Protein AF-T1BNL4-F1 (afdb_monomer)

Secondary structure (DSSP, 8-state):
--TTT-S-EEEEESSTTHHHHHHHH-SS-EEEEEETTS--HHHHHHHHHHHHHHHS-STT------S-TTT---

Nearest PDB structures (foldseek):
  2be7-assembly1_A  TM=9.691E-01  e=1.620E-06  Moritella profunda
  6jl5-assembly2_D  TM=9.503E-01  e=2.736E-05 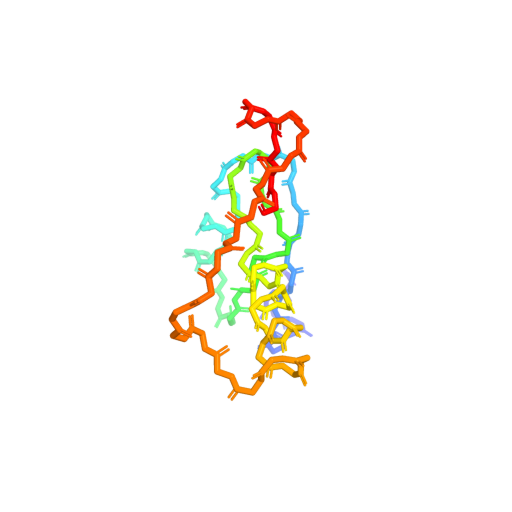 Trypanosoma cruzi
  6jl6-assembly2_F  TM=9.398E-01  e=4.383E-05  Trypanosoma cruzi
  6jkr-assembly2_F  TM=9.464E-01  e=1.125E-04  Trypanosoma cruzi
  6jl4-assembly1_B  TM=9.425E-01  e=1.376E-04  Trypanosoma cruzi

Solvent-accessible surface area (backbone atoms only — not comparable to full-atom values): 4573 Å² total; per-residue (Å²): 118,67,52,79,77,37,83,58,42,79,39,69,45,78,47,62,57,45,46,63,54,48,44,75,74,40,87,29,58,60,46,48,66,26,15,46,79,55,52,26,64,64,53,48,52,51,52,53,49,49,47,33,71,76,65,74,51,75,78,95,65,87,84,84,88,85,78,62,81,88,75,62,53,110

InterPro domains:
  IPR006132 Aspartate/ornithine carbamoyltransferase, carbamoyl-P binding [PF02729] (2-52)
  IPR036901 Aspartate/ornithine carbamoyltransferase superfamily [G3DSA:3.40.50.1370] (2-39)
  IPR036901 Aspartate/ornithine carbamoyltransferase superfamily [G3DSA:3.40.50.1370] (40-74)
  IPR036901 Aspartate/ornithine carbamoyltransferase superfamily [SSF53671] (3-74)

Sequence (74 aa):
MASSYSDIIVIRHPLDGSAKLASKFSTVPVINGGDGSGQHPTQTLLDLYTIWKEFGDFDNLTITILGDLKYGRT

Mean predicted aligned error: 4.53 Å

Radius of gyration: 15.66 Å; Cα contacts (8 Å, |Δi|>4): 88;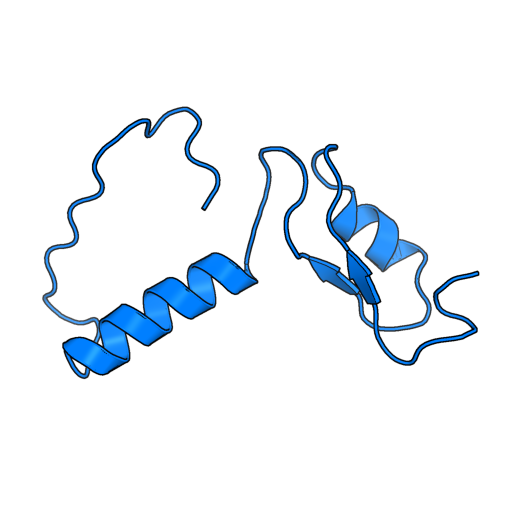 chains: 1; bounding box: 31×27×38 Å

pLDDT: mean 91.46, std 8.24, range [57.75, 97.62]

Organism: NCBI:txid410659

Foldseek 3Di:
DVLVPDQEEEDAEQAPCVQVVCCVVHPHYYHDCYYRLHARVVVVVVVVVVCCVVPVDDPPDDDDDDDPPPRDRD

Structure (mmCIF, N/CA/C/O backbone):
data_AF-T1BNL4-F1
#
_entry.id   AF-T1BNL4-F1
#
loop_
_atom_site.group_PDB
_atom_site.id
_atom_site.type_symbol
_atom_site.label_atom_id
_atom_site.label_alt_id
_atom_site.label_comp_id
_atom_site.label_asym_id
_atom_site.label_entity_id
_atom_site.label_seq_id
_atom_site.pdbx_PDB_ins_code
_atom_site.Cartn_x
_atom_site.Cartn_y
_atom_site.Cartn_z
_atom_site.occupancy
_atom_site.B_iso_or_equiv
_atom_site.auth_seq_id
_atom_site.auth_comp_id
_atom_site.auth_asym_id
_atom_site.auth_atom_id
_atom_site.pdbx_PDB_model_num
ATOM 1 N N . MET A 1 1 ? 9.459 -6.331 -21.086 1.00 73.06 1 MET A N 1
ATOM 2 C CA . MET A 1 1 ? 10.228 -7.521 -20.658 1.00 73.06 1 MET A CA 1
ATOM 3 C C . MET A 1 1 ? 9.559 -8.262 -19.506 1.00 73.06 1 MET A C 1
ATOM 5 O O . MET A 1 1 ? 9.426 -9.456 -19.644 1.00 73.06 1 MET A O 1
ATOM 9 N N . ALA A 1 2 ? 9.075 -7.641 -18.421 1.00 81.56 2 ALA A N 1
ATOM 10 C CA . ALA A 1 2 ? 8.259 -8.383 -17.437 1.00 81.56 2 ALA A CA 1
ATOM 11 C C . ALA A 1 2 ? 6.826 -8.661 -17.943 1.00 81.56 2 ALA A C 1
ATOM 13 O O . ALA A 1 2 ? 6.360 -9.790 -17.905 1.00 81.56 2 ALA A O 1
ATOM 14 N N . SER A 1 3 ? 6.176 -7.655 -18.536 1.00 88.88 3 SER A N 1
ATOM 15 C CA . SER A 1 3 ? 4.788 -7.735 -19.030 1.00 88.88 3 SER A CA 1
ATOM 16 C C . SER A 1 3 ? 4.559 -8.685 -20.213 1.00 88.88 3 SER A C 1
ATOM 18 O O . SER A 1 3 ? 3.424 -8.902 -20.611 1.00 88.88 3 SER A O 1
ATOM 20 N N . SER A 1 4 ? 5.629 -9.211 -20.815 1.00 93.62 4 SER A N 1
ATOM 21 C CA . SER A 1 4 ? 5.570 -10.226 -21.875 1.00 93.62 4 SER A CA 1
ATOM 22 C C . SER A 1 4 ? 5.599 -11.656 -21.329 1.00 93.62 4 SER A C 1
ATOM 24 O O . SER A 1 4 ? 5.402 -12.593 -22.094 1.00 93.62 4 SER A O 1
ATOM 26 N N . TYR A 1 5 ? 5.891 -11.824 -20.035 1.00 95.62 5 TYR A N 1
ATOM 27 C CA . TYR A 1 5 ? 6.028 -13.123 -19.370 1.00 95.62 5 TYR A CA 1
ATOM 28 C C . TYR A 1 5 ? 5.022 -13.326 -18.232 1.00 95.62 5 TYR A C 1
ATOM 30 O O . TYR A 1 5 ? 4.981 -14.410 -17.659 1.00 95.62 5 TYR A O 1
ATOM 38 N N . SER A 1 6 ? 4.248 -12.301 -17.872 1.00 96.31 6 SER A N 1
ATOM 39 C CA . SER A 1 6 ? 3.295 -12.357 -16.766 1.00 96.31 6 SER A CA 1
ATOM 40 C C . SER A 1 6 ? 1.985 -11.668 -17.120 1.00 96.31 6 SER A C 1
ATOM 42 O O . SER A 1 6 ? 1.983 -10.679 -17.848 1.00 96.31 6 SER A O 1
ATOM 44 N N . ASP A 1 7 ? 0.885 -12.160 -16.550 1.00 97.31 7 ASP A N 1
ATOM 45 C CA . ASP A 1 7 ? -0.458 -11.585 -16.717 1.00 97.31 7 ASP A CA 1
ATOM 46 C C . ASP A 1 7 ? -0.720 -10.393 -15.786 1.00 97.31 7 ASP A C 1
ATOM 48 O O . ASP A 1 7 ? -1.672 -9.637 -15.969 1.00 97.31 7 ASP A O 1
ATOM 52 N N . ILE A 1 8 ? 0.119 -10.222 -14.762 1.00 97.19 8 ILE A N 1
ATOM 53 C CA . ILE A 1 8 ? 0.065 -9.118 -13.805 1.00 97.19 8 ILE A CA 1
ATOM 54 C C . ILE A 1 8 ? 1.463 -8.830 -13.255 1.00 97.19 8 ILE A C 1
ATOM 56 O O . ILE A 1 8 ? 2.332 -9.707 -13.232 1.00 97.19 8 ILE A O 1
ATOM 60 N N . ILE A 1 9 ? 1.696 -7.593 -12.820 1.00 97.00 9 ILE A N 1
ATOM 61 C CA . ILE A 1 9 ? 2.946 -7.174 -12.182 1.00 97.00 9 ILE A CA 1
ATOM 62 C C . ILE A 1 9 ? 2.622 -6.512 -10.847 1.00 97.00 9 ILE A C 1
ATOM 64 O O . ILE A 1 9 ? 1.856 -5.555 -10.797 1.00 97.00 9 ILE A O 1
ATOM 68 N N . VAL A 1 10 ? 3.259 -6.970 -9.772 1.00 96.75 10 VAL A N 1
ATOM 69 C CA . VAL A 1 10 ? 3.334 -6.224 -8.510 1.00 96.75 10 VAL A CA 1
ATOM 70 C C . VAL A 1 10 ? 4.706 -5.572 -8.450 1.00 96.75 10 VAL A C 1
ATOM 72 O O . VAL A 1 10 ? 5.720 -6.258 -8.586 1.00 96.75 10 VAL A O 1
ATOM 75 N N . ILE A 1 11 ? 4.751 -4.254 -8.276 1.00 94.38 11 ILE A N 1
ATOM 76 C CA . ILE A 1 11 ? 6.006 -3.499 -8.249 1.00 94.38 11 ILE A CA 1
ATOM 77 C C . ILE A 1 11 ? 6.186 -2.798 -6.908 1.00 94.38 11 ILE A C 1
ATOM 79 O O . ILE A 1 11 ? 5.251 -2.200 -6.383 1.00 94.38 11 ILE A O 1
ATOM 83 N N . ARG A 1 12 ? 7.410 -2.846 -6.380 1.00 95.12 12 ARG A N 1
ATOM 84 C CA . ARG A 1 12 ? 7.856 -2.048 -5.238 1.00 95.12 12 ARG A CA 1
ATOM 85 C C . ARG A 1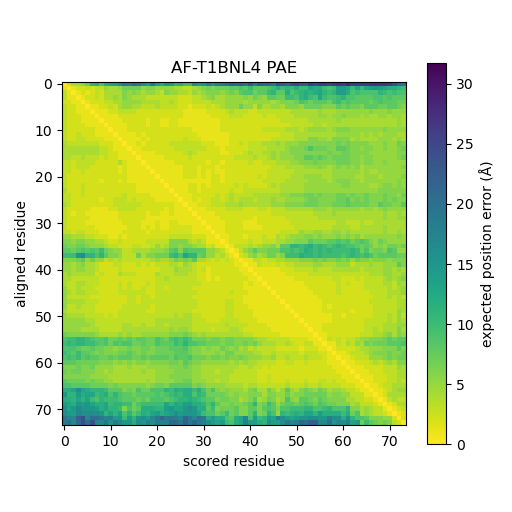 12 ? 9.171 -1.385 -5.601 1.00 95.12 12 ARG A C 1
ATOM 87 O O . ARG A 1 12 ? 10.092 -2.069 -6.048 1.00 95.12 12 ARG A O 1
ATOM 94 N N . HIS A 1 13 ? 9.258 -0.070 -5.450 1.00 95.25 13 HIS A N 1
ATOM 95 C CA . HIS A 1 13 ? 10.414 0.673 -5.944 1.00 95.25 13 HIS A CA 1
ATOM 96 C C . HIS A 1 13 ? 10.654 1.959 -5.129 1.00 95.25 13 HIS A C 1
ATOM 98 O O . HIS A 1 13 ? 9.697 2.600 -4.714 1.00 95.25 13 HIS A O 1
ATOM 104 N N . PRO A 1 14 ? 11.908 2.370 -4.860 1.00 92.50 14 PRO A N 1
ATOM 105 C CA . PRO A 1 14 ? 12.205 3.473 -3.933 1.00 92.50 14 PRO A CA 1
ATOM 106 C C . PRO A 1 14 ? 11.907 4.883 -4.467 1.00 92.50 14 PRO A C 1
ATOM 108 O O . PRO A 1 14 ? 11.968 5.836 -3.701 1.00 92.50 14 PRO A O 1
ATOM 111 N N . LEU A 1 15 ? 11.628 5.031 -5.763 1.00 93.50 15 LEU A N 1
ATOM 112 C CA . LEU A 1 15 ? 11.295 6.323 -6.371 1.00 93.50 15 LEU A CA 1
ATOM 113 C C . LEU A 1 15 ? 9.785 6.552 -6.401 1.00 93.50 15 LEU A C 1
ATOM 115 O O . LEU A 1 15 ? 9.042 5.678 -6.855 1.00 93.50 15 LEU A O 1
ATOM 119 N N . ASP A 1 16 ? 9.366 7.751 -6.013 1.00 91.50 16 ASP A N 1
ATOM 120 C CA . ASP A 1 16 ? 7.973 8.192 -6.071 1.00 91.50 16 ASP A CA 1
ATOM 121 C C . ASP A 1 16 ? 7.443 8.167 -7.512 1.00 91.50 16 ASP A C 1
ATOM 123 O O . ASP A 1 16 ? 8.132 8.544 -8.466 1.00 91.50 16 ASP A O 1
ATOM 127 N N . GLY A 1 17 ? 6.207 7.704 -7.693 1.00 92.25 17 GLY A N 1
ATOM 128 C CA . GLY A 1 17 ? 5.541 7.640 -8.993 1.00 92.25 17 GLY A CA 1
ATOM 129 C C . GLY A 1 17 ? 6.037 6.514 -9.904 1.00 92.25 17 GLY A C 1
ATOM 130 O O . GLY A 1 17 ? 5.545 6.378 -11.028 1.00 92.25 17 GLY A O 1
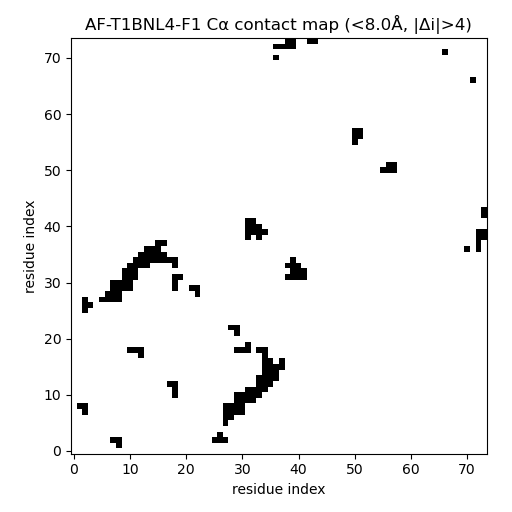ATOM 131 N N . SER A 1 18 ? 6.978 5.685 -9.450 1.00 94.31 18 SER A N 1
ATOM 132 C CA . SER A 1 18 ? 7.550 4.589 -10.242 1.00 94.31 18 SER A CA 1
ATOM 133 C C . SER A 1 18 ? 6.511 3.542 -10.647 1.00 94.31 18 SER A C 1
ATOM 135 O O . SER A 1 18 ? 6.504 3.112 -11.801 1.00 94.31 18 SER A O 1
ATOM 137 N N . ALA A 1 19 ? 5.574 3.191 -9.760 1.00 94.00 19 ALA A N 1
ATOM 138 C CA . ALA A 1 19 ? 4.480 2.280 -10.092 1.00 94.00 19 ALA A CA 1
ATOM 139 C C . ALA A 1 19 ? 3.556 2.877 -11.166 1.00 94.00 19 ALA A C 1
ATOM 141 O O . ALA A 1 19 ? 3.156 2.195 -12.115 1.00 94.00 19 ALA A O 1
ATOM 142 N N . LYS A 1 20 ? 3.272 4.185 -11.077 1.00 94.88 20 LYS A N 1
ATOM 143 C CA . LYS A 1 20 ? 2.472 4.891 -12.086 1.00 94.88 20 LYS A CA 1
ATOM 144 C C . LYS A 1 20 ? 3.200 4.960 -13.424 1.00 94.88 20 LYS A C 1
ATOM 146 O O . LYS A 1 20 ? 2.573 4.747 -14.461 1.00 94.88 20 LYS A O 1
ATOM 151 N N . LEU A 1 21 ? 4.502 5.224 -13.416 1.00 95.50 21 LEU A N 1
ATOM 152 C CA . LEU A 1 21 ? 5.324 5.208 -14.621 1.00 95.50 21 LEU A CA 1
ATOM 153 C C . LEU A 1 21 ? 5.317 3.818 -15.266 1.00 95.50 21 LEU A C 1
ATOM 155 O O . LEU A 1 21 ? 5.008 3.711 -16.448 1.00 95.50 21 LEU A O 1
ATOM 159 N N . ALA A 1 22 ? 5.554 2.759 -14.487 1.00 94.25 22 ALA A N 1
ATOM 160 C CA . ALA A 1 22 ? 5.512 1.378 -14.964 1.00 94.25 22 ALA A CA 1
ATOM 161 C C . ALA A 1 22 ? 4.155 1.030 -15.599 1.00 94.25 22 ALA A C 1
ATOM 163 O O . ALA A 1 22 ? 4.116 0.420 -16.665 1.00 94.25 22 ALA A O 1
ATOM 164 N N . SER A 1 23 ? 3.047 1.495 -15.010 1.00 95.31 23 SER A N 1
ATOM 165 C CA . SER A 1 23 ? 1.700 1.272 -15.558 1.00 95.31 23 SER A CA 1
ATOM 166 C C . SER A 1 23 ? 1.483 1.890 -16.945 1.00 95.31 23 SER A C 1
ATOM 168 O O . SER A 1 23 ? 0.684 1.372 -17.714 1.00 95.31 23 SER A O 1
ATOM 170 N N . LYS A 1 24 ? 2.208 2.965 -17.299 1.00 96.44 24 LYS A N 1
ATOM 171 C CA . LYS A 1 24 ? 2.107 3.601 -18.626 1.00 96.44 24 LYS A CA 1
ATOM 172 C C . LYS A 1 24 ? 2.784 2.794 -19.736 1.00 96.44 24 LYS A C 1
ATOM 174 O O . LYS A 1 24 ? 2.454 2.990 -20.899 1.00 96.44 24 LYS A O 1
ATOM 179 N N . PHE A 1 25 ? 3.740 1.933 -19.387 1.00 95.25 25 PHE A N 1
ATOM 180 C CA . PHE A 1 25 ? 4.527 1.148 -20.346 1.00 95.25 25 PHE A CA 1
ATOM 181 C C . PHE A 1 25 ? 4.229 -0.353 -20.288 1.00 95.25 25 PHE A C 1
ATOM 183 O O . PHE A 1 25 ? 4.679 -1.102 -21.154 1.00 95.25 25 PHE A O 1
ATOM 190 N N . SER A 1 26 ? 3.502 -0.808 -19.268 1.00 95.69 26 SER A N 1
ATOM 191 C CA . SER A 1 26 ? 3.101 -2.203 -19.131 1.00 95.69 26 SER A CA 1
ATOM 192 C C . SER A 1 26 ? 1.877 -2.504 -19.989 1.00 95.69 26 SER A C 1
ATOM 194 O O . SER A 1 26 ? 0.892 -1.772 -19.974 1.00 95.69 26 SER A O 1
ATOM 196 N N . THR A 1 27 ? 1.925 -3.628 -20.698 1.00 96.81 27 THR A N 1
ATOM 197 C CA . THR A 1 27 ? 0.784 -4.196 -21.431 1.00 96.81 27 THR A CA 1
ATOM 198 C C . THR A 1 27 ? -0.174 -4.975 -20.530 1.00 96.81 27 THR A C 1
ATOM 200 O O . THR A 1 27 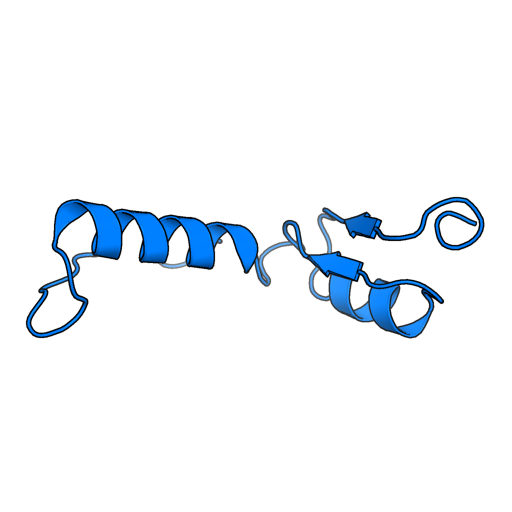? -1.272 -5.309 -20.959 1.00 96.81 27 THR A O 1
ATOM 203 N N . VAL A 1 28 ? 0.235 -5.263 -19.293 1.00 97.00 28 VAL A N 1
ATOM 204 C CA . VAL A 1 28 ? -0.560 -5.975 -18.283 1.00 97.00 28 VAL A CA 1
ATOM 205 C C . VAL A 1 28 ? -0.761 -5.108 -17.038 1.00 97.00 28 VAL A C 1
ATOM 207 O O . VAL A 1 28 ? 0.029 -4.178 -16.820 1.00 97.00 28 VAL A O 1
ATOM 210 N N . PRO A 1 29 ? -1.781 -5.373 -16.202 1.00 97.62 29 PRO A N 1
ATOM 211 C CA . PRO A 1 29 ? -2.035 -4.581 -15.005 1.00 97.62 29 PRO A CA 1
ATOM 212 C C . PRO A 1 29 ? -0.823 -4.508 -14.069 1.00 97.62 29 PRO A C 1
ATOM 214 O O . PRO A 1 29 ? -0.083 -5.479 -13.891 1.00 97.62 29 PRO A O 1
ATOM 217 N N . VAL A 1 30 ? -0.648 -3.341 -13.447 1.00 96.94 30 VAL A N 1
ATOM 218 C CA . VAL A 1 30 ? 0.412 -3.077 -12.468 1.00 96.94 30 VAL A CA 1
ATOM 219 C C . VAL A 1 30 ? -0.223 -2.732 -11.125 1.00 96.94 30 VAL A C 1
ATOM 221 O O . VAL A 1 30 ? -0.978 -1.766 -11.025 1.00 96.94 30 VAL A O 1
ATOM 224 N N . ILE A 1 31 ? 0.112 -3.498 -10.091 1.00 96.94 31 ILE A N 1
ATOM 225 C CA . ILE A 1 31 ? -0.251 -3.231 -8.699 1.00 96.94 31 ILE A CA 1
ATOM 226 C C . ILE A 1 31 ? 0.915 -2.509 -8.024 1.00 96.94 31 ILE A C 1
ATOM 228 O O . ILE A 1 31 ? 2.046 -3.001 -8.016 1.00 96.94 31 ILE A O 1
ATOM 232 N N . ASN A 1 32 ? 0.627 -1.350 -7.428 1.00 95.56 32 ASN A N 1
ATOM 233 C CA . ASN A 1 32 ? 1.587 -0.621 -6.607 1.00 95.56 32 ASN A CA 1
ATOM 234 C C . ASN A 1 32 ? 1.716 -1.287 -5.226 1.00 95.56 32 ASN A C 1
ATOM 236 O O . ASN A 1 32 ? 0.800 -1.205 -4.409 1.00 95.56 32 ASN A O 1
ATOM 240 N N . GLY A 1 33 ? 2.850 -1.936 -4.976 1.00 94.00 33 GLY A N 1
ATOM 241 C CA . GLY A 1 33 ? 3.242 -2.494 -3.680 1.00 94.00 33 GLY A CA 1
ATOM 242 C C . GLY A 1 33 ? 4.132 -1.558 -2.855 1.00 94.00 33 GLY A C 1
ATOM 243 O O . GLY A 1 33 ? 4.881 -2.036 -2.003 1.00 94.00 33 GLY A O 1
ATOM 244 N N . GLY A 1 34 ? 4.116 -0.257 -3.156 1.00 91.81 34 GLY A N 1
ATOM 245 C CA . GLY A 1 34 ? 4.898 0.785 -2.499 1.00 91.81 34 GLY A CA 1
ATOM 246 C C . GLY A 1 34 ? 5.861 1.482 -3.460 1.00 91.81 34 GLY A C 1
ATOM 247 O O . GLY A 1 34 ? 6.797 0.850 -3.967 1.00 91.81 34 GLY A O 1
ATOM 248 N N . ASP A 1 35 ? 5.684 2.789 -3.656 1.00 90.06 35 ASP A N 1
ATOM 249 C CA . ASP A 1 35 ? 6.604 3.633 -4.419 1.00 90.06 35 ASP A CA 1
ATOM 250 C C . ASP A 1 35 ? 7.166 4.805 -3.598 1.00 90.06 35 ASP A C 1
ATOM 252 O O . A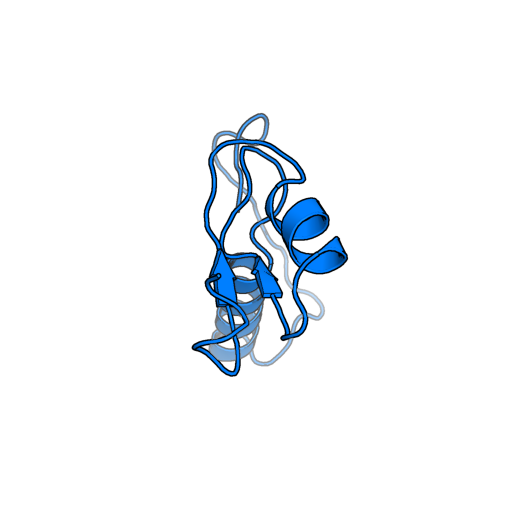SP A 1 35 ? 6.478 5.780 -3.328 1.00 90.06 35 ASP A O 1
ATOM 256 N N . GLY A 1 36 ? 8.440 4.704 -3.209 1.00 85.25 36 GLY A N 1
ATOM 257 C CA . GLY A 1 36 ? 9.159 5.713 -2.424 1.00 85.25 36 GLY A CA 1
ATOM 258 C C . GLY A 1 36 ? 8.455 6.138 -1.128 1.00 85.25 36 GLY A C 1
ATOM 259 O O . GLY A 1 36 ? 8.199 5.294 -0.265 1.00 85.25 36 GLY A O 1
ATOM 260 N N . SER A 1 37 ? 8.202 7.439 -0.973 1.00 80.62 37 SER A N 1
ATOM 261 C CA . SER A 1 37 ? 7.345 8.036 0.072 1.00 80.62 37 SER A CA 1
ATOM 262 C C . SER A 1 37 ? 5.927 8.333 -0.443 1.00 80.62 37 SER A C 1
ATOM 264 O O . SER A 1 37 ? 5.179 9.058 0.205 1.00 80.62 37 SER A O 1
ATOM 266 N N . GLY A 1 38 ? 5.587 7.814 -1.625 1.00 80.31 38 GLY A N 1
ATOM 267 C CA . GLY A 1 38 ? 4.321 7.994 -2.320 1.00 80.31 38 GLY A CA 1
ATOM 268 C C . GLY A 1 38 ? 3.193 7.154 -1.732 1.00 80.31 38 GLY A C 1
ATOM 269 O O . GLY A 1 38 ? 2.615 7.518 -0.713 1.00 80.31 38 GLY A O 1
ATOM 270 N N . GLN A 1 39 ? 2.780 6.092 -2.423 1.00 84.81 39 GLN A N 1
ATOM 271 C CA . GLN A 1 39 ? 1.562 5.354 -2.080 1.00 84.81 39 GLN A CA 1
ATOM 272 C C . GLN A 1 39 ? 1.845 3.873 -1.837 1.00 84.81 39 GLN A C 1
ATOM 274 O O . GLN A 1 39 ? 2.635 3.251 -2.547 1.00 84.81 39 GLN A O 1
ATOM 279 N N . HIS A 1 40 ? 1.110 3.276 -0.897 1.00 90.88 40 HIS A N 1
ATOM 280 C CA . HIS A 1 40 ? 1.045 1.826 -0.719 1.00 90.88 40 HIS A CA 1
ATOM 281 C C . HIS A 1 40 ? -0.418 1.348 -0.611 1.00 90.88 40 HIS A C 1
ATOM 283 O O . HIS A 1 40 ? -0.848 0.885 0.443 1.00 90.88 40 HIS A O 1
ATOM 289 N N . PRO A 1 41 ? -1.206 1.388 -1.704 1.00 90.12 41 PRO A N 1
ATOM 290 C CA . PRO A 1 41 ? -2.664 1.219 -1.638 1.00 90.12 41 PRO A CA 1
ATOM 291 C C . PRO A 1 41 ? -3.121 -0.115 -1.039 1.00 90.12 41 PRO A C 1
ATOM 293 O O . PRO A 1 41 ? -4.137 -0.183 -0.356 1.00 90.12 41 PRO A O 1
ATOM 296 N N . THR A 1 42 ? -2.367 -1.191 -1.275 1.00 92.38 42 THR A N 1
ATOM 297 C CA . THR A 1 42 ? -2.691 -2.513 -0.725 1.00 92.38 42 THR A CA 1
ATOM 298 C C . THR A 1 42 ? -2.539 -2.584 0.795 1.00 92.38 42 THR A C 1
ATOM 300 O O . THR A 1 42 ? -3.233 -3.383 1.415 1.00 92.38 42 THR A O 1
ATOM 303 N N . GLN A 1 43 ? -1.689 -1.742 1.397 1.00 93.38 43 GLN A N 1
ATOM 304 C CA . GLN A 1 43 ? -1.552 -1.646 2.850 1.00 93.38 43 GLN A CA 1
ATOM 305 C C . GLN A 1 43 ? -2.771 -0.934 3.434 1.00 93.38 43 GLN A C 1
ATOM 307 O O . GLN A 1 43 ? -3.431 -1.487 4.304 1.00 93.38 43 GLN A O 1
ATOM 312 N N . THR A 1 44 ? -3.160 0.207 2.860 1.00 92.50 44 THR A N 1
ATOM 313 C CA . THR A 1 44 ? -4.366 0.930 3.282 1.00 92.50 44 THR A CA 1
ATOM 314 C C . THR A 1 44 ? -5.621 0.052 3.185 1.00 92.50 44 THR A C 1
ATOM 316 O O . THR A 1 44 ? -6.458 0.062 4.083 1.00 92.50 44 THR A O 1
ATOM 319 N N . LEU A 1 45 ? -5.751 -0.762 2.128 1.00 95.81 45 LEU A N 1
ATOM 320 C CA . LEU A 1 45 ? -6.856 -1.723 2.006 1.00 95.81 45 LEU A CA 1
ATOM 321 C C . LEU A 1 45 ? -6.838 -2.788 3.110 1.00 95.81 45 LEU A C 1
ATOM 323 O O . LEU A 1 45 ? -7.897 -3.151 3.619 1.00 95.81 45 LEU A O 1
ATOM 327 N N . LEU A 1 46 ? -5.656 -3.286 3.482 1.00 96.44 46 LEU A N 1
A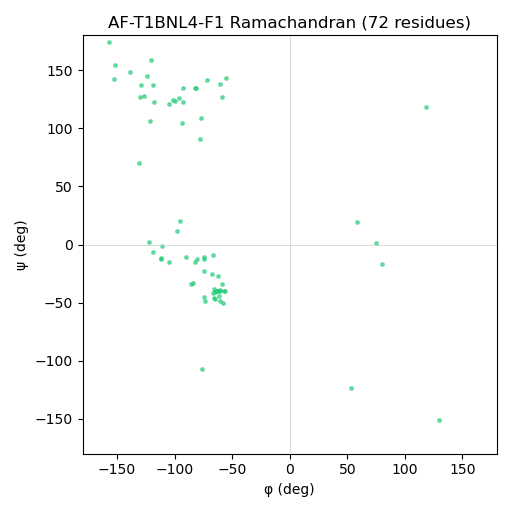TOM 328 C CA . LEU A 1 46 ? -5.504 -4.238 4.581 1.00 96.44 46 LEU A CA 1
ATOM 329 C C . LEU A 1 46 ? -5.882 -3.606 5.929 1.00 96.44 46 LEU A C 1
ATOM 331 O O . LEU A 1 46 ? -6.560 -4.250 6.732 1.00 96.44 46 LEU A O 1
ATOM 335 N N . ASP A 1 47 ? -5.492 -2.357 6.164 1.00 95.06 47 ASP A N 1
ATOM 336 C CA . ASP A 1 47 ? -5.796 -1.638 7.403 1.00 95.06 47 ASP A CA 1
ATOM 337 C C . ASP A 1 47 ? -7.307 -1.396 7.533 1.00 95.06 47 ASP A C 1
ATOM 339 O O . ASP A 1 47 ? -7.905 -1.715 8.562 1.00 95.06 47 ASP A O 1
ATOM 343 N N . LEU A 1 48 ? -7.955 -0.940 6.454 1.00 95.75 48 LEU A N 1
ATOM 344 C CA . LEU A 1 48 ? -9.412 -0.780 6.400 1.00 95.75 48 LEU A CA 1
ATOM 345 C C . LEU A 1 48 ? -10.139 -2.111 6.593 1.00 95.75 48 LEU A C 1
ATOM 347 O O . LEU A 1 48 ? -11.098 -2.183 7.359 1.00 95.75 48 LEU A O 1
ATOM 351 N N . TYR A 1 49 ? -9.677 -3.177 5.939 1.00 97.00 49 TYR A N 1
ATOM 352 C CA . TYR A 1 49 ? -10.249 -4.505 6.137 1.00 97.00 49 TYR A CA 1
ATOM 353 C C . TYR A 1 49 ? -10.120 -4.964 7.592 1.00 97.00 49 TYR A C 1
ATOM 355 O O . TYR A 1 49 ? -11.051 -5.555 8.130 1.00 97.00 49 TYR A O 1
ATOM 363 N N . THR A 1 50 ? -8.995 -4.669 8.240 1.00 96.94 50 THR A N 1
ATOM 364 C CA . THR A 1 50 ? -8.778 -5.013 9.648 1.00 96.94 50 THR A CA 1
ATOM 365 C C . THR A 1 50 ? -9.745 -4.250 10.547 1.00 96.94 50 THR A C 1
ATOM 367 O O . THR A 1 50 ? -10.410 -4.869 11.370 1.00 96.94 50 THR A O 1
ATOM 370 N N . ILE A 1 51 ? -9.907 -2.939 10.344 1.00 97.12 51 ILE A N 1
ATOM 371 C CA . ILE A 1 51 ? -10.894 -2.138 11.084 1.00 97.12 51 ILE A CA 1
ATOM 372 C C . ILE A 1 51 ? -12.303 -2.710 10.887 1.00 97.12 51 ILE A C 1
ATOM 374 O O . ILE A 1 51 ? -12.994 -2.990 11.862 1.00 97.12 51 ILE A O 1
ATOM 378 N N . TRP A 1 52 ? -12.709 -2.961 9.642 1.00 97.00 52 TRP A N 1
ATOM 379 C CA . TRP A 1 52 ? -14.026 -3.525 9.352 1.00 97.00 52 TRP A CA 1
ATOM 380 C C . TRP A 1 52 ? -14.228 -4.905 9.980 1.00 97.00 52 TRP A C 1
ATOM 382 O O . TRP A 1 52 ? -15.295 -5.195 10.512 1.00 97.00 52 TRP A O 1
ATOM 392 N N . LYS A 1 53 ? -13.206 -5.763 9.960 1.00 97.31 53 LYS A N 1
ATOM 393 C CA . LYS A 1 53 ? -13.280 -7.102 10.548 1.00 97.31 53 LYS A CA 1
ATOM 394 C C . LYS A 1 53 ? -13.448 -7.057 12.069 1.00 97.31 53 LYS A C 1
ATOM 396 O O . LYS A 1 53 ? -14.167 -7.891 12.612 1.00 97.31 53 LYS A O 1
ATOM 401 N N . GLU A 1 54 ? -12.789 -6.115 12.740 1.00 97.25 54 GLU A N 1
ATOM 402 C CA . GLU A 1 54 ? -12.821 -6.001 14.203 1.00 97.25 54 GLU A CA 1
ATOM 403 C C . GLU A 1 54 ? -14.041 -5.215 14.718 1.00 97.25 54 GLU A C 1
ATOM 405 O O . GLU A 1 54 ? -14.570 -5.538 15.780 1.00 97.25 54 GLU A O 1
ATOM 410 N N . PHE A 1 55 ? -14.522 -4.213 13.973 1.00 96.19 55 PHE A N 1
ATOM 411 C CA . PHE A 1 55 ? -15.600 -3.314 14.413 1.00 96.19 55 PHE A CA 1
ATOM 412 C C . PHE A 1 55 ? -16.923 -3.478 13.644 1.00 96.19 55 PHE A C 1
ATOM 414 O O . PHE A 1 55 ? -17.952 -2.976 14.092 1.00 96.19 55 PHE A O 1
ATOM 421 N N . GLY A 1 56 ? -16.930 -4.194 12.516 1.00 94.69 56 GLY A N 1
ATOM 422 C CA . GLY A 1 56 ? -18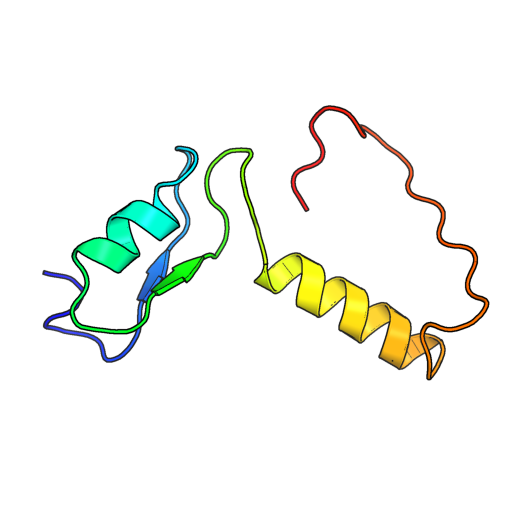.111 -4.490 11.691 1.00 94.69 56 GLY A CA 1
ATOM 423 C C . GLY A 1 56 ? -18.555 -3.370 10.741 1.00 94.69 56 GLY A C 1
ATOM 424 O O . GLY A 1 56 ? -19.300 -3.636 9.797 1.00 94.69 56 GLY A O 1
ATOM 425 N N . ASP A 1 57 ? -18.091 -2.142 10.965 1.00 92.88 57 ASP A N 1
ATOM 426 C CA . ASP A 1 57 ? -18.391 -0.940 10.183 1.00 92.88 57 ASP A CA 1
ATOM 427 C C . ASP A 1 57 ? -17.268 0.103 10.375 1.00 92.88 57 ASP A C 1
ATOM 429 O O . ASP A 1 57 ? -16.350 -0.100 11.173 1.00 92.88 57 ASP A O 1
ATOM 433 N N . PHE A 1 58 ? -17.328 1.210 9.642 1.00 94.56 58 PHE A N 1
ATOM 434 C CA . PHE A 1 58 ? -16.441 2.366 9.756 1.00 94.56 58 PHE A CA 1
ATOM 435 C C . PHE A 1 58 ? -17.104 3.568 10.442 1.00 94.56 58 PHE A C 1
ATOM 437 O O . PHE A 1 58 ? -16.407 4.496 10.865 1.00 94.56 58 PHE A O 1
ATOM 444 N N . ASP A 1 59 ? -18.432 3.564 10.563 1.00 94.44 59 ASP A N 1
ATOM 445 C CA . ASP A 1 59 ? -19.182 4.693 11.100 1.00 94.44 59 ASP A CA 1
ATOM 446 C C . ASP A 1 59 ? -18.984 4.862 12.614 1.00 94.44 59 ASP A C 1
ATOM 448 O O . ASP A 1 59 ? -18.928 3.907 13.388 1.00 94.44 59 ASP A O 1
ATOM 452 N N . ASN A 1 60 ? -18.906 6.122 13.054 1.00 94.19 60 ASN A N 1
ATOM 453 C CA . ASN A 1 60 ? -18.744 6.529 14.459 1.00 94.19 60 ASN A CA 1
ATOM 454 C C . ASN A 1 60 ? -17.485 5.987 15.169 1.00 94.19 60 ASN A C 1
ATOM 456 O O . ASN A 1 60 ? -17.410 6.014 16.401 1.00 94.19 60 ASN A O 1
ATOM 460 N N . LEU A 1 61 ? -16.467 5.554 14.421 1.00 95.81 61 LEU A N 1
ATOM 461 C CA . LEU A 1 61 ? -15.173 5.181 14.985 1.00 95.81 61 LEU A CA 1
ATOM 462 C C . LEU A 1 61 ? -14.288 6.411 15.214 1.00 95.81 61 LEU A C 1
ATOM 464 O O . LEU A 1 61 ? -14.125 7.266 14.346 1.00 95.81 61 LEU A O 1
ATOM 468 N N . THR A 1 62 ? -13.652 6.475 16.385 1.00 96.06 62 THR A N 1
ATOM 469 C CA . THR A 1 62 ? -12.568 7.433 16.640 1.00 96.06 62 THR A CA 1
ATOM 470 C C . THR A 1 62 ? -11.234 6.760 16.344 1.00 96.06 62 THR A C 1
ATOM 472 O O . THR A 1 62 ? -10.757 5.943 17.131 1.00 96.06 62 THR A O 1
ATOM 475 N N . ILE A 1 63 ? -10.621 7.104 15.210 1.00 94.62 63 ILE A N 1
ATOM 476 C CA . ILE A 1 63 ? -9.311 6.573 14.814 1.00 94.62 63 ILE A CA 1
ATOM 477 C C . ILE A 1 63 ? -8.220 7.522 15.305 1.00 94.62 63 ILE A C 1
ATOM 479 O O . ILE A 1 63 ? -8.200 8.701 14.957 1.00 94.62 63 ILE A O 1
ATOM 483 N N . THR A 1 64 ? -7.290 7.000 16.102 1.00 95.31 64 THR A N 1
ATOM 484 C CA . THR A 1 64 ? -6.097 7.739 16.535 1.00 95.31 64 THR A CA 1
ATOM 485 C C . THR A 1 64 ? -4.884 7.233 15.767 1.00 95.31 64 THR A C 1
ATOM 487 O O . THR A 1 64 ? -4.544 6.058 15.865 1.00 95.31 64 THR A O 1
ATOM 490 N N . ILE A 1 65 ? -4.213 8.120 15.031 1.00 93.44 65 ILE A N 1
ATOM 491 C CA . ILE A 1 65 ? -2.960 7.814 14.330 1.00 93.44 65 ILE A CA 1
ATOM 492 C C . ILE A 1 65 ? -1.803 8.345 15.177 1.00 93.44 65 ILE A C 1
ATOM 494 O O . ILE A 1 65 ? -1.768 9.532 15.504 1.00 93.44 65 ILE A O 1
ATOM 498 N N . LEU A 1 66 ? -0.864 7.475 15.549 1.00 93.69 66 LEU A N 1
ATOM 499 C CA . LEU A 1 66 ? 0.240 7.806 16.450 1.00 93.69 66 LEU A CA 1
ATOM 500 C C . LEU A 1 66 ? 1.583 7.375 15.856 1.00 93.69 66 LEU A C 1
ATOM 502 O O . LEU A 1 66 ? 1.709 6.273 15.330 1.00 93.69 66 LEU A O 1
ATOM 506 N N . GLY A 1 67 ? 2.593 8.239 15.980 1.00 89.62 67 GLY A N 1
ATOM 507 C CA . GLY A 1 67 ? 3.953 7.989 15.506 1.00 89.62 67 GLY A CA 1
ATOM 508 C C . GLY A 1 67 ? 4.493 9.138 14.661 1.00 89.62 67 GLY A C 1
ATOM 509 O O . GLY A 1 67 ? 4.128 10.298 14.854 1.00 89.62 67 GLY A O 1
ATOM 510 N N . ASP A 1 68 ? 5.381 8.813 13.724 1.00 85.31 68 ASP A N 1
ATOM 511 C CA . ASP A 1 68 ? 5.920 9.777 12.768 1.00 85.31 68 ASP A CA 1
ATOM 512 C C . ASP A 1 68 ? 4.910 10.050 11.650 1.00 85.31 68 ASP A C 1
ATOM 514 O O . ASP A 1 68 ? 4.883 9.384 10.616 1.00 85.31 68 ASP A O 1
ATOM 518 N N . LEU A 1 69 ? 4.072 11.059 11.870 1.00 82.94 69 LEU A N 1
ATOM 519 C CA . LEU A 1 69 ? 3.061 11.480 10.900 1.00 82.94 69 LEU A CA 1
ATOM 520 C C . LEU A 1 69 ? 3.658 12.246 9.712 1.00 82.94 69 LEU A C 1
ATOM 522 O O . LEU A 1 69 ? 2.964 12.482 8.727 1.00 82.94 69 LEU A O 1
ATOM 526 N N . LYS A 1 70 ? 4.924 12.671 9.801 1.00 76.00 70 LYS A N 1
ATOM 527 C CA . LYS A 1 70 ? 5.579 13.445 8.743 1.00 76.00 70 LYS A CA 1
ATOM 528 C C . LYS A 1 70 ? 6.17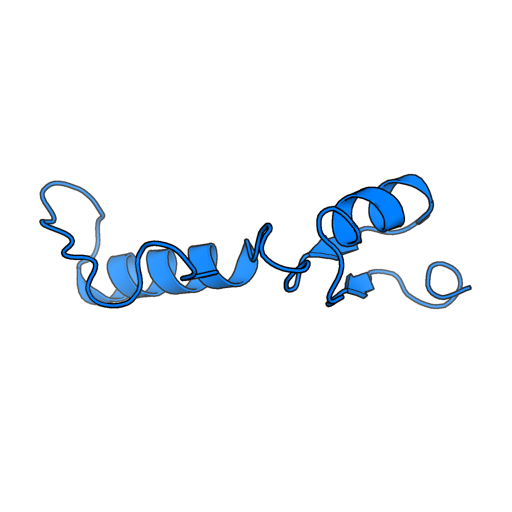9 12.535 7.673 1.00 76.00 70 LYS A C 1
ATOM 530 O O . LYS A 1 70 ? 6.190 12.920 6.506 1.00 76.00 70 LYS A O 1
ATOM 535 N N . TYR A 1 71 ? 6.677 11.360 8.064 1.00 70.81 71 TYR A N 1
ATOM 536 C CA . TYR A 1 71 ? 7.322 10.408 7.153 1.00 70.81 71 TYR A CA 1
ATOM 537 C C . TYR A 1 71 ? 6.672 9.015 7.125 1.00 70.81 71 TYR A C 1
ATOM 539 O O . TYR A 1 71 ? 7.180 8.137 6.422 1.00 70.81 71 TYR A O 1
ATOM 547 N N . GLY A 1 72 ? 5.576 8.794 7.862 1.00 65.00 72 GLY A N 1
ATOM 548 C CA . GLY A 1 72 ? 4.759 7.579 7.788 1.00 65.00 72 GLY A CA 1
ATOM 549 C C . GLY A 1 72 ? 4.213 7.361 6.373 1.00 65.00 72 GLY A C 1
ATOM 550 O O . GLY A 1 72 ? 3.657 8.275 5.774 1.00 65.00 72 GLY A O 1
ATOM 551 N N . ARG A 1 73 ? 4.442 6.164 5.815 1.00 64.75 73 ARG A N 1
ATOM 552 C CA . ARG A 1 73 ? 4.259 5.851 4.376 1.00 64.75 73 ARG A CA 1
ATOM 553 C C . ARG A 1 73 ? 3.096 4.902 4.077 1.00 64.75 73 ARG A C 1
ATOM 555 O O . ARG A 1 73 ? 2.931 4.492 2.929 1.00 64.75 73 ARG A O 1
ATOM 562 N N . THR A 1 74 ? 2.413 4.453 5.120 1.00 57.75 74 THR A N 1
ATOM 563 C CA . THR A 1 74 ? 1.357 3.434 5.089 1.00 57.75 74 THR A CA 1
ATOM 564 C C . THR A 1 74 ? -0.008 4.087 5.090 1.00 57.75 74 THR A C 1
ATOM 566 O O . THR A 1 74 ? -0.173 4.999 5.932 1.00 57.75 74 THR A O 1
#